Protein AF-A0A068L673-F1 (afdb_monomer)

pLDDT: mean 89.45, std 7.99, range [59.69, 98.31]

Structure (mmCIF, N/CA/C/O backbone):
data_AF-A0A068L673-F1
#
_entry.id   AF-A0A068L673-F1
#
loop_
_atom_site.group_PDB
_atom_site.id
_atom_site.type_symbol
_atom_site.label_atom_id
_atom_site.label_alt_id
_atom_site.label_comp_id
_atom_site.label_asym_id
_atom_site.label_entity_id
_atom_site.label_seq_id
_atom_site.pdbx_PDB_ins_code
_atom_site.Cartn_x
_atom_site.Cartn_y
_atom_site.Cartn_z
_atom_site.occupancy
_atom_site.B_iso_or_equiv
_atom_site.auth_seq_id
_atom_site.auth_comp_id
_atom_site.auth_asym_id
_atom_site.auth_atom_id
_atom_site.pdbx_PDB_model_num
ATOM 1 N N . VAL A 1 1 ? 16.460 18.133 -70.901 1.00 59.69 1 VAL A N 1
ATOM 2 C CA . VAL A 1 1 ? 17.384 17.562 -69.897 1.00 59.69 1 VAL A CA 1
ATOM 3 C C . VAL A 1 1 ? 16.831 17.979 -68.554 1.00 59.69 1 VAL A C 1
ATOM 5 O O . VAL A 1 1 ? 16.719 19.175 -68.322 1.00 59.69 1 VAL A O 1
ATOM 8 N N . GLU A 1 2 ? 16.342 17.030 -67.767 1.00 63.22 2 GLU A N 1
ATOM 9 C CA . GLU A 1 2 ? 15.792 17.306 -66.437 1.00 63.22 2 GLU A CA 1
ATOM 10 C C . GLU A 1 2 ? 16.918 17.851 -65.542 1.00 63.22 2 GLU A C 1
ATOM 12 O O . GLU A 1 2 ? 17.978 17.236 -65.445 1.00 63.22 2 GLU A O 1
ATOM 17 N N . GLN A 1 3 ? 16.735 19.041 -64.963 1.00 71.25 3 GLN A N 1
ATOM 18 C CA . GLN A 1 3 ? 17.687 19.620 -64.013 1.00 71.25 3 GLN A CA 1
ATOM 19 C C . GLN A 1 3 ? 17.376 19.091 -62.611 1.00 71.25 3 GLN A C 1
ATOM 21 O O . GLN A 1 3 ? 16.368 19.467 -62.017 1.00 71.25 3 GLN A O 1
ATOM 26 N N . SER A 1 4 ? 18.254 18.246 -62.071 1.00 79.31 4 SER A N 1
ATOM 27 C CA . SER A 1 4 ? 18.242 17.840 -60.664 1.00 79.31 4 SER A CA 1
ATOM 28 C C . SER A 1 4 ? 19.182 18.731 -59.850 1.00 79.31 4 SER A C 1
ATOM 30 O O . SER A 1 4 ? 20.343 18.906 -60.220 1.00 79.31 4 SER A O 1
ATOM 32 N N . VAL A 1 5 ? 18.697 19.281 -58.735 1.00 83.56 5 VAL A N 1
ATOM 33 C CA . VAL A 1 5 ? 19.506 20.048 -57.775 1.00 83.56 5 VAL A CA 1
ATOM 34 C C . VAL A 1 5 ? 19.831 19.144 -56.589 1.00 83.56 5 VAL A C 1
ATOM 36 O O . VAL A 1 5 ? 18.921 18.682 -55.903 1.00 83.56 5 VAL A O 1
ATOM 39 N N . GLU A 1 6 ? 21.116 18.892 -56.343 1.00 85.88 6 GLU A N 1
ATOM 40 C CA . GLU A 1 6 ? 21.584 18.180 -55.149 1.00 85.88 6 GLU A CA 1
ATOM 41 C C . GLU A 1 6 ? 21.882 19.165 -54.016 1.00 85.88 6 GLU A C 1
ATOM 43 O O . GLU A 1 6 ? 22.568 20.171 -54.200 1.00 85.88 6 GLU A O 1
ATOM 48 N N . LEU A 1 7 ? 21.368 18.861 -52.824 1.00 89.62 7 LEU A N 1
ATOM 49 C CA . LEU A 1 7 ? 21.589 19.624 -51.598 1.00 89.62 7 LEU A CA 1
ATOM 50 C C . LEU A 1 7 ? 21.978 18.658 -50.482 1.00 89.62 7 LEU A C 1
ATOM 52 O O . LEU A 1 7 ? 21.436 17.556 -50.381 1.00 89.62 7 LEU A O 1
ATOM 56 N N . SER A 1 8 ? 22.902 19.074 -49.619 1.00 90.56 8 SER A N 1
ATOM 57 C CA . SER A 1 8 ? 23.270 18.290 -48.444 1.00 90.56 8 SER A CA 1
ATOM 58 C C . SER A 1 8 ? 22.185 18.400 -47.370 1.00 90.56 8 SER A C 1
ATOM 60 O O . SER A 1 8 ? 21.747 19.487 -46.997 1.00 90.56 8 SER A O 1
ATOM 62 N N . GLY A 1 9 ? 21.747 17.252 -46.858 1.00 90.62 9 GLY A N 1
ATOM 63 C CA . GLY A 1 9 ? 20.752 17.157 -45.795 1.00 90.62 9 GLY A CA 1
ATOM 64 C C . GLY A 1 9 ? 21.181 16.153 -44.732 1.00 90.62 9 GLY A C 1
ATOM 65 O O . GLY A 1 9 ? 21.894 15.192 -45.019 1.00 90.62 9 GLY A O 1
ATOM 66 N N . ARG A 1 10 ? 20.740 16.371 -43.490 1.00 94.38 10 ARG A N 1
ATOM 67 C CA . ARG A 1 10 ? 20.928 15.429 -42.383 1.00 94.38 10 ARG A CA 1
ATOM 68 C C . ARG A 1 10 ? 19.576 15.098 -41.775 1.00 94.38 10 ARG A C 1
ATOM 70 O O . ARG A 1 10 ? 18.807 15.994 -41.447 1.00 94.38 10 ARG A O 1
ATOM 77 N N . THR A 1 11 ? 19.304 13.813 -41.607 1.00 92.06 11 THR A N 1
ATOM 78 C CA . THR A 1 11 ? 18.085 13.337 -40.952 1.00 92.06 11 THR A CA 1
ATOM 79 C C . THR A 1 11 ? 18.257 13.325 -39.437 1.00 92.06 11 THR A C 1
ATOM 81 O O . THR A 1 11 ? 19.330 12.987 -38.927 1.00 92.06 11 THR A O 1
ATOM 84 N N . SER A 1 12 ? 17.186 13.637 -38.716 1.00 93.12 12 SER A N 1
ATOM 85 C CA . SER A 1 12 ? 17.077 13.486 -37.265 1.00 93.12 12 SER A CA 1
ATOM 86 C C . SER A 1 12 ? 15.919 12.555 -36.913 1.00 93.12 12 SER A C 1
ATOM 88 O O . SER A 1 12 ? 15.005 12.342 -37.713 1.00 93.12 12 SER A O 1
ATOM 90 N N . ALA A 1 13 ? 15.966 11.974 -35.713 1.00 92.25 13 ALA A N 1
ATOM 91 C CA . ALA A 1 13 ? 14.841 11.211 -35.192 1.00 92.25 13 ALA A CA 1
ATOM 92 C C . ALA A 1 13 ? 13.630 12.137 -35.004 1.00 92.25 13 ALA A C 1
ATOM 94 O O . ALA A 1 13 ? 13.776 13.247 -34.492 1.00 92.25 13 ALA A O 1
ATOM 95 N N . TYR A 1 14 ? 12.442 11.661 -35.384 1.00 92.06 14 TYR A N 1
ATOM 96 C CA . TYR A 1 14 ? 11.194 12.402 -35.184 1.00 92.06 14 TYR A CA 1
ATOM 97 C C . TYR A 1 14 ? 10.895 12.626 -33.692 1.00 92.06 14 TYR A C 1
ATOM 99 O O . TYR A 1 14 ? 10.428 13.691 -33.301 1.00 92.06 14 TYR A O 1
ATOM 107 N N . GLN A 1 15 ? 11.219 11.639 -32.851 1.00 90.56 15 GLN A N 1
ATOM 108 C CA . GLN A 1 15 ? 11.091 11.709 -31.400 1.00 90.56 15 GLN A CA 1
ATOM 109 C C . GLN A 1 15 ? 12.221 10.911 -30.745 1.00 90.56 15 GLN A C 1
ATOM 111 O O . GLN A 1 15 ? 12.616 9.855 -31.241 1.00 90.56 15 GLN A O 1
ATOM 116 N N . ILE A 1 16 ? 12.735 11.418 -29.627 1.00 89.88 16 ILE A N 1
ATOM 117 C CA . ILE A 1 16 ? 13.742 10.749 -28.801 1.00 89.88 16 ILE A CA 1
ATOM 118 C C . ILE A 1 16 ? 13.116 10.543 -27.425 1.00 89.88 16 ILE A C 1
ATOM 120 O O . ILE A 1 16 ? 12.590 11.485 -26.836 1.00 89.88 16 ILE A O 1
ATOM 124 N N . SER A 1 17 ? 13.144 9.309 -26.929 1.00 88.56 17 SER A N 1
ATOM 125 C CA . SER A 1 17 ? 12.674 8.966 -25.590 1.00 88.56 17 SER A CA 1
ATOM 126 C C . SER A 1 17 ? 13.765 8.198 -24.863 1.00 88.56 17 SER A C 1
ATOM 128 O O . SER A 1 17 ? 14.301 7.216 -25.379 1.00 88.56 17 SER A O 1
ATOM 130 N N . GLU A 1 18 ? 14.112 8.668 -23.671 1.00 86.56 18 GLU A N 1
ATOM 131 C CA . GLU A 1 18 ? 15.071 8.002 -22.804 1.00 86.56 18 GLU A CA 1
ATOM 132 C C . GLU A 1 18 ? 14.331 7.082 -21.837 1.00 86.56 18 GLU A C 1
ATOM 134 O O . GLU A 1 18 ? 13.503 7.526 -21.040 1.00 86.56 18 GLU A O 1
ATOM 139 N N . VAL A 1 19 ? 14.656 5.793 -21.873 1.00 86.81 19 VAL A N 1
ATOM 140 C CA . VAL A 1 19 ? 14.107 4.824 -20.924 1.00 86.81 19 VAL A CA 1
ATOM 141 C C . VAL A 1 19 ? 14.917 4.898 -19.637 1.00 86.81 19 VAL A C 1
ATOM 143 O O . VAL A 1 19 ? 16.081 4.498 -19.601 1.00 86.81 19 VAL A O 1
ATOM 146 N N . ARG A 1 20 ? 14.295 5.403 -18.571 1.00 85.69 20 ARG A N 1
ATOM 147 C CA . ARG A 1 20 ? 14.885 5.484 -17.230 1.00 85.69 20 ARG A CA 1
ATOM 148 C C . ARG A 1 20 ? 14.073 4.625 -16.258 1.00 85.69 20 ARG A C 1
ATOM 150 O O . ARG A 1 20 ? 12.841 4.682 -16.306 1.00 85.69 20 ARG A O 1
ATOM 157 N N . PRO A 1 21 ? 14.722 3.831 -15.389 1.00 84.00 21 PRO A N 1
ATOM 158 C CA 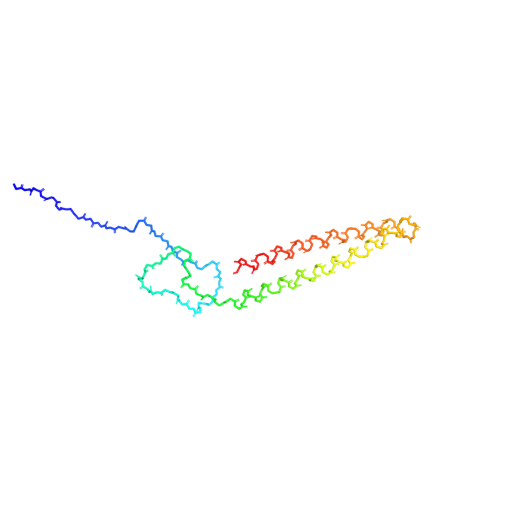. PRO A 1 21 ? 14.003 3.083 -14.367 1.00 84.00 21 PRO A CA 1
ATOM 159 C C . PRO A 1 21 ? 13.321 4.061 -13.401 1.00 84.00 21 PRO A C 1
ATOM 161 O O . PRO A 1 21 ? 13.933 5.036 -12.971 1.00 84.00 21 PRO A O 1
ATOM 164 N N . GLN A 1 22 ? 12.049 3.809 -13.084 1.00 82.94 22 GLN A N 1
ATOM 165 C CA . GLN A 1 22 ? 11.284 4.606 -12.111 1.00 82.94 22 GLN A CA 1
ATOM 166 C C . GLN A 1 22 ? 11.583 4.197 -10.660 1.00 82.94 22 GLN A C 1
ATOM 168 O O . GLN A 1 22 ? 11.360 4.977 -9.743 1.00 82.94 22 GLN A O 1
ATOM 173 N N . THR A 1 23 ? 12.114 2.987 -10.465 1.00 77.38 23 THR A N 1
ATOM 174 C CA . THR A 1 23 ? 12.460 2.414 -9.160 1.00 77.38 23 THR A CA 1
ATOM 175 C C . THR A 1 23 ? 13.918 1.958 -9.151 1.00 77.38 23 THR A C 1
ATOM 177 O O . THR A 1 23 ? 14.501 1.664 -10.199 1.00 77.38 23 THR A O 1
ATOM 180 N N . SER A 1 24 ? 14.527 1.915 -7.969 1.00 76.62 24 SER A N 1
ATOM 181 C CA . SER A 1 24 ? 15.904 1.438 -7.805 1.00 76.62 24 SER A CA 1
ATOM 182 C C . SER A 1 24 ? 15.931 -0.087 -7.743 1.00 76.62 24 SER A C 1
ATOM 184 O O . SER A 1 24 ? 15.105 -0.697 -7.074 1.00 76.62 24 SER A O 1
ATOM 186 N N . GLY A 1 25 ? 16.903 -0.724 -8.393 1.00 77.69 25 GLY A N 1
ATOM 187 C CA . GLY A 1 25 ? 17.033 -2.177 -8.328 1.00 77.69 25 GLY A CA 1
ATOM 188 C C . GLY A 1 25 ? 18.167 -2.723 -9.181 1.00 77.69 25 GLY A C 1
ATOM 189 O O . GLY A 1 25 ? 18.792 -2.005 -9.962 1.00 77.69 25 GLY A O 1
ATOM 190 N N . VAL A 1 26 ? 18.428 -4.019 -9.024 1.00 82.19 26 VAL A N 1
ATOM 191 C CA . VAL A 1 26 ? 19.385 -4.748 -9.862 1.00 82.19 26 VAL A CA 1
ATOM 192 C C . VAL A 1 26 ? 18.663 -5.231 -11.116 1.00 82.19 26 VAL A C 1
ATOM 194 O O . VAL A 1 26 ? 17.608 -5.857 -11.021 1.00 82.19 26 VAL A O 1
ATOM 197 N N . ILE A 1 27 ? 19.227 -4.961 -12.295 1.00 86.75 27 ILE A N 1
ATOM 198 C CA . ILE A 1 27 ? 18.718 -5.516 -13.556 1.00 86.75 27 ILE A CA 1
ATOM 199 C C . ILE A 1 27 ? 19.024 -7.017 -13.571 1.00 86.75 27 ILE A C 1
ATOM 201 O O . ILE A 1 27 ? 20.188 -7.411 -13.604 1.00 86.75 27 ILE A O 1
ATOM 205 N N . LEU A 1 28 ? 17.984 -7.851 -13.565 1.00 87.25 28 LEU A N 1
ATOM 206 C CA . LEU A 1 28 ? 18.097 -9.304 -13.700 1.00 87.25 28 LEU A CA 1
ATOM 207 C C . LEU A 1 28 ? 18.323 -9.705 -15.153 1.00 87.25 28 LEU A C 1
ATOM 209 O O . LEU A 1 28 ? 19.141 -10.577 -15.445 1.00 87.25 28 LEU A O 1
ATOM 213 N N . LYS A 1 29 ? 17.576 -9.085 -16.071 1.00 88.75 29 LYS A N 1
AT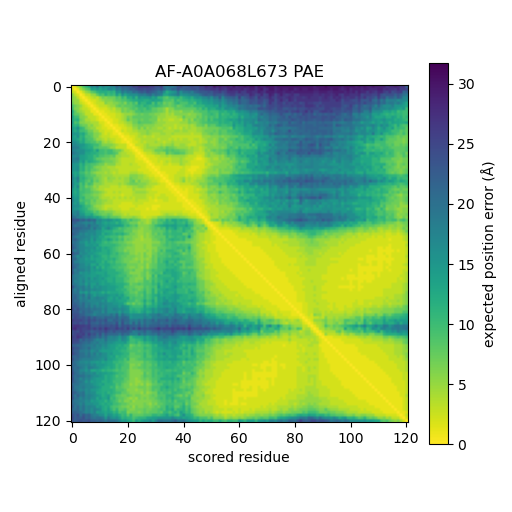OM 214 C CA . LYS A 1 29 ? 17.600 -9.470 -17.480 1.00 88.75 29 LYS A CA 1
ATOM 215 C C . LYS A 1 29 ? 17.231 -8.317 -18.400 1.00 88.75 29 LYS A C 1
ATOM 217 O O . LYS A 1 29 ? 16.368 -7.499 -18.093 1.00 88.75 29 LYS A O 1
ATOM 222 N N . ARG A 1 30 ? 17.856 -8.303 -19.578 1.00 92.44 30 ARG A N 1
ATOM 223 C CA . ARG A 1 30 ? 17.425 -7.503 -20.727 1.00 92.44 30 ARG A CA 1
ATOM 224 C C . ARG A 1 30 ? 16.523 -8.345 -21.628 1.00 92.44 30 ARG A C 1
ATOM 226 O O . ARG A 1 30 ? 16.883 -9.464 -21.990 1.00 92.44 30 ARG A O 1
ATOM 233 N N . LEU A 1 31 ? 15.363 -7.806 -21.987 1.00 92.88 31 LEU A N 1
ATOM 234 C CA . LEU A 1 31 ? 14.296 -8.513 -22.706 1.00 92.88 31 LEU A CA 1
ATOM 235 C C . LEU A 1 31 ? 14.196 -8.126 -24.190 1.00 92.88 31 LEU A C 1
ATOM 237 O O . LEU A 1 31 ? 13.276 -8.553 -24.882 1.00 92.88 31 LEU A O 1
ATOM 241 N N . PHE A 1 32 ? 15.148 -7.342 -24.695 1.00 92.62 32 PHE A N 1
ATOM 242 C CA . PHE A 1 32 ? 15.227 -6.941 -26.099 1.00 92.62 32 PHE A CA 1
ATOM 243 C C . PHE A 1 32 ? 16.656 -7.082 -26.638 1.00 92.62 32 PHE A C 1
ATOM 245 O O . PHE A 1 32 ? 17.635 -7.094 -25.882 1.00 92.62 32 PHE A O 1
ATOM 252 N N . ALA A 1 33 ? 16.770 -7.184 -27.962 1.00 92.69 33 ALA A N 1
ATOM 253 C CA . ALA A 1 33 ? 18.047 -7.127 -28.662 1.00 92.69 33 ALA A CA 1
ATOM 254 C C . ALA A 1 33 ? 18.412 -5.669 -28.969 1.00 92.69 33 ALA A C 1
ATOM 256 O O . ALA A 1 33 ? 17.561 -4.887 -29.398 1.00 92.69 33 ALA A O 1
ATOM 257 N N . GLU A 1 34 ? 19.672 -5.293 -28.769 1.00 89.81 34 GLU A N 1
ATOM 258 C CA . GLU A 1 34 ? 20.135 -3.940 -29.086 1.00 89.81 34 GLU A CA 1
ATOM 259 C C . GLU A 1 34 ? 19.933 -3.632 -30.578 1.00 89.81 34 GLU A C 1
ATOM 261 O O . GLU A 1 34 ? 20.159 -4.484 -31.435 1.00 89.81 34 GLU A O 1
ATOM 266 N N . GLY A 1 35 ? 19.454 -2.423 -30.881 1.00 88.88 35 GLY A N 1
ATOM 267 C CA . GLY A 1 35 ? 19.146 -1.993 -32.249 1.00 88.88 35 GLY A CA 1
ATOM 268 C C . GLY A 1 35 ? 17.829 -2.529 -32.829 1.00 88.88 35 GLY A C 1
ATOM 269 O O . GLY A 1 35 ? 17.485 -2.175 -33.954 1.00 88.88 35 GLY A O 1
ATOM 270 N N . SER A 1 36 ? 17.074 -3.352 -32.091 1.00 91.12 36 SER A N 1
ATOM 271 C CA . SER A 1 36 ? 15.752 -3.817 -32.532 1.00 91.12 36 SER A CA 1
ATOM 272 C C . SER A 1 36 ? 14.646 -2.781 -32.298 1.00 91.12 36 SER A C 1
ATOM 274 O O . SER A 1 36 ? 14.736 -1.929 -31.412 1.00 91.12 36 SER A O 1
ATOM 276 N N . TYR A 1 37 ? 13.575 -2.874 -33.090 1.00 91.62 37 TYR A N 1
ATOM 277 C CA . TYR A 1 37 ? 12.354 -2.108 -32.852 1.00 91.62 37 TYR A CA 1
ATOM 278 C C . TYR A 1 37 ? 11.643 -2.618 -31.600 1.00 91.62 37 TYR A C 1
ATOM 280 O O . TYR A 1 37 ? 11.384 -3.815 -31.464 1.00 91.62 37 TYR A O 1
ATOM 288 N N . VAL A 1 38 ? 11.270 -1.691 -30.723 1.00 92.69 38 VAL A N 1
ATOM 289 C CA . VAL A 1 38 ? 10.471 -1.959 -29.525 1.00 92.69 38 VAL A CA 1
ATOM 290 C C . VAL A 1 38 ? 9.136 -1.235 -29.623 1.00 92.69 38 VAL A C 1
ATOM 292 O O . VAL A 1 38 ? 9.024 -0.207 -30.293 1.00 92.69 38 VAL A O 1
ATOM 295 N N . ARG A 1 39 ? 8.107 -1.789 -28.983 1.00 92.69 39 ARG A N 1
ATOM 296 C CA . ARG A 1 39 ? 6.765 -1.193 -28.944 1.00 92.69 39 ARG A CA 1
ATOM 297 C C . ARG A 1 39 ? 6.508 -0.523 -27.601 1.00 92.69 39 ARG A C 1
ATOM 299 O O . ARG A 1 39 ? 7.091 -0.902 -26.588 1.00 92.69 39 ARG A O 1
ATOM 306 N N . GLU A 1 40 ? 5.598 0.442 -27.590 1.00 89.62 40 GLU A N 1
ATOM 307 C CA . GLU A 1 40 ? 5.089 1.019 -26.347 1.00 89.62 40 GLU A CA 1
ATOM 308 C C . GLU A 1 40 ? 4.521 -0.081 -25.433 1.00 89.62 40 GLU A C 1
ATOM 310 O O . GLU A 1 40 ? 3.867 -1.016 -25.898 1.00 89.62 40 GLU A O 1
ATOM 315 N N . GLY A 1 41 ? 4.828 -0.002 -24.135 1.00 90.50 41 GLY A N 1
ATOM 316 C CA . GLY A 1 41 ? 4.415 -0.992 -23.135 1.00 90.50 41 GLY A CA 1
ATOM 317 C C . GLY A 1 41 ? 5.181 -2.321 -23.170 1.00 90.50 41 GLY A C 1
ATOM 318 O O . GLY A 1 41 ? 4.977 -3.157 -22.292 1.00 90.50 41 GLY A O 1
ATOM 319 N N . GLN A 1 42 ? 6.082 -2.539 -24.135 1.00 92.00 42 GLN A N 1
ATOM 320 C CA . GLN A 1 42 ? 6.920 -3.735 -24.162 1.00 92.00 42 GLN A CA 1
ATOM 321 C C . GLN A 1 42 ? 7.906 -3.723 -22.989 1.00 92.00 42 GLN A C 1
ATOM 323 O O . GLN A 1 42 ? 8.636 -2.755 -22.782 1.00 92.00 42 GLN A O 1
ATOM 328 N N . ALA A 1 43 ? 7.975 -4.829 -22.249 1.00 91.19 43 ALA A N 1
ATOM 329 C CA . ALA A 1 43 ? 8.970 -4.994 -21.199 1.00 91.19 43 ALA A CA 1
ATOM 330 C C . ALA A 1 43 ? 10.385 -5.000 -21.805 1.00 91.19 43 ALA A C 1
ATOM 332 O O . ALA A 1 43 ? 10.703 -5.834 -22.654 1.00 91.19 43 ALA A O 1
ATOM 333 N N . LEU A 1 44 ? 11.230 -4.062 -21.368 1.00 92.00 44 LEU A N 1
ATOM 334 C CA . LEU A 1 44 ? 12.609 -3.920 -21.853 1.00 92.00 44 LEU A CA 1
ATOM 335 C C . LEU A 1 44 ? 13.628 -4.518 -20.881 1.00 92.00 44 LEU A C 1
ATOM 337 O O . LEU A 1 44 ? 14.594 -5.159 -21.297 1.00 92.00 44 LEU A O 1
ATOM 341 N N . TYR A 1 45 ? 13.391 -4.344 -19.584 1.00 90.19 45 TYR A N 1
ATOM 342 C CA . TYR A 1 45 ? 14.258 -4.825 -18.517 1.00 90.19 45 TYR A CA 1
ATOM 343 C C . TYR A 1 45 ? 13.426 -5.487 -17.428 1.00 90.19 45 TYR A C 1
ATOM 345 O O . TYR A 1 45 ? 12.330 -5.033 -17.106 1.00 90.19 45 TYR A O 1
ATOM 353 N N . GLU A 1 46 ? 13.975 -6.546 -16.853 1.00 86.88 46 GLU A N 1
ATOM 354 C CA . GLU A 1 46 ? 13.460 -7.197 -15.658 1.00 86.88 46 GLU A CA 1
ATOM 355 C C . GLU A 1 46 ? 14.323 -6.771 -14.468 1.00 86.88 46 GLU A C 1
A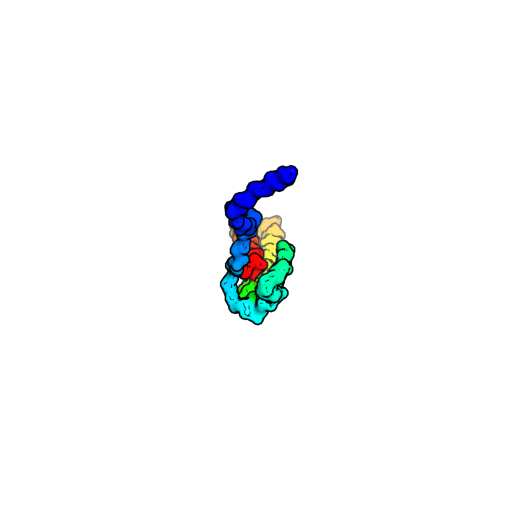TOM 357 O O . GLU A 1 46 ? 15.545 -6.933 -14.501 1.00 86.88 46 GLU A O 1
ATOM 362 N N . LEU A 1 47 ? 13.697 -6.202 -13.439 1.00 84.12 47 LEU A N 1
ATOM 363 C CA . LEU A 1 47 ? 14.351 -5.776 -12.201 1.00 84.12 47 LEU A CA 1
ATOM 364 C C . LEU A 1 47 ? 14.130 -6.816 -11.099 1.00 84.12 47 LEU A C 1
ATOM 366 O O . LEU A 1 47 ? 13.081 -7.461 -11.037 1.00 84.12 47 LEU A O 1
ATOM 370 N N . ASP A 1 48 ? 15.103 -6.957 -10.201 1.00 80.38 48 ASP A N 1
ATOM 371 C CA . ASP A 1 48 ? 14.971 -7.807 -9.021 1.00 80.38 48 ASP A CA 1
ATOM 372 C C . ASP A 1 48 ? 13.981 -7.200 -8.025 1.00 80.38 48 ASP A C 1
ATOM 374 O O . ASP A 1 48 ? 14.306 -6.285 -7.272 1.00 80.38 48 ASP A O 1
ATOM 378 N N . SER A 1 49 ? 12.759 -7.728 -8.008 1.00 73.88 49 SER A N 1
ATOM 379 C CA . SER A 1 49 ? 11.674 -7.205 -7.178 1.00 73.88 49 SER A CA 1
ATOM 380 C C . SER A 1 49 ? 11.634 -7.811 -5.769 1.00 73.88 49 SER A C 1
ATOM 382 O O . SER A 1 49 ? 10.599 -7.722 -5.106 1.00 73.88 49 SER A O 1
ATOM 384 N N . ARG A 1 50 ? 12.677 -8.522 -5.309 1.00 77.19 50 ARG A N 1
ATOM 385 C CA . ARG A 1 50 ? 12.653 -9.196 -3.994 1.00 77.19 50 ARG A CA 1
ATOM 386 C C . ARG A 1 50 ? 12.435 -8.216 -2.840 1.00 77.19 50 ARG A C 1
ATOM 388 O O . ARG A 1 50 ? 11.623 -8.496 -1.960 1.00 77.19 50 ARG A O 1
ATOM 395 N N . THR A 1 51 ? 13.101 -7.065 -2.871 1.00 73.44 51 THR A N 1
ATOM 396 C CA . THR A 1 51 ? 12.927 -5.995 -1.877 1.00 73.44 51 THR A CA 1
ATOM 397 C C . THR A 1 51 ? 11.535 -5.379 -1.949 1.00 73.44 51 THR A C 1
ATOM 399 O O . THR A 1 51 ? 10.883 -5.258 -0.917 1.00 73.44 51 THR A O 1
ATOM 402 N N . ASN A 1 52 ? 11.029 -5.089 -3.150 1.00 76.56 52 ASN A N 1
ATOM 403 C CA . ASN A 1 52 ? 9.710 -4.468 -3.320 1.00 76.56 52 ASN A CA 1
ATOM 404 C C . ASN A 1 52 ? 8.592 -5.410 -2.856 1.00 76.56 52 ASN A C 1
ATOM 406 O O . ASN A 1 52 ? 7.684 -4.994 -2.141 1.00 76.56 52 ASN A O 1
ATOM 410 N N . ARG A 1 53 ? 8.704 -6.716 -3.151 1.00 82.75 53 ARG A N 1
ATOM 411 C CA . ARG A 1 53 ? 7.776 -7.730 -2.625 1.00 82.75 53 ARG A CA 1
ATOM 412 C C . ARG A 1 53 ? 7.800 -7.779 -1.100 1.00 82.75 53 ARG A C 1
ATOM 414 O O . ARG A 1 53 ? 6.738 -7.801 -0.493 1.00 82.75 53 ARG A O 1
ATOM 421 N N . ALA A 1 54 ? 8.978 -7.772 -0.474 1.00 86.94 54 ALA A N 1
ATOM 422 C CA . ALA A 1 54 ? 9.074 -7.774 0.985 1.00 86.94 54 ALA A CA 1
ATOM 423 C C . ALA A 1 54 ? 8.429 -6.520 1.606 1.00 86.94 54 ALA A C 1
ATOM 425 O O . ALA A 1 54 ? 7.698 -6.627 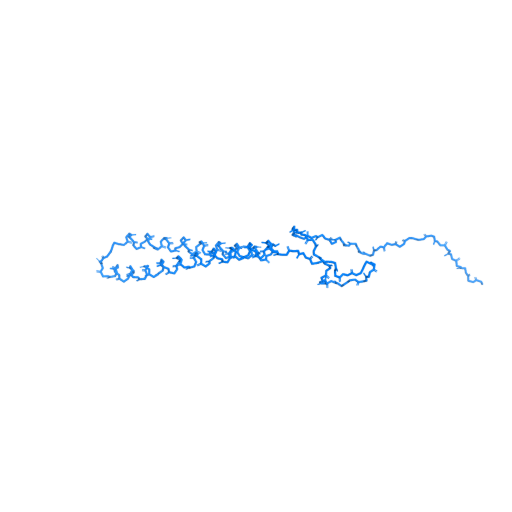2.590 1.00 86.94 54 ALA A O 1
ATOM 426 N N . THR A 1 55 ? 8.640 -5.343 1.011 1.00 87.69 55 THR A N 1
ATOM 427 C CA . THR A 1 55 ? 8.002 -4.087 1.438 1.00 87.69 55 THR A CA 1
ATOM 428 C C . THR A 1 55 ? 6.480 -4.150 1.308 1.00 87.69 55 THR A C 1
ATOM 430 O O . THR A 1 55 ? 5.771 -3.799 2.252 1.00 87.69 55 THR A O 1
ATOM 433 N N . LEU A 1 56 ? 5.969 -4.659 0.183 1.00 91.00 56 LEU A N 1
ATOM 434 C CA . LEU A 1 56 ? 4.535 -4.834 -0.041 1.00 91.00 56 LEU A CA 1
ATOM 435 C C . LEU A 1 56 ? 3.910 -5.801 0.974 1.00 91.00 56 LEU A C 1
ATOM 437 O O . LEU A 1 56 ? 2.858 -5.505 1.541 1.00 91.00 56 LEU A O 1
ATOM 441 N N . GLU A 1 57 ? 4.553 -6.939 1.237 1.00 92.75 57 GLU A N 1
ATOM 442 C CA . GLU A 1 57 ? 4.063 -7.908 2.222 1.00 92.75 57 GLU A CA 1
ATOM 443 C C . GLU A 1 57 ? 4.072 -7.336 3.648 1.00 92.75 57 GLU A C 1
ATOM 445 O O . GLU A 1 57 ? 3.097 -7.505 4.382 1.00 92.75 57 GLU A O 1
ATOM 450 N N . ASN A 1 58 ? 5.097 -6.564 4.024 1.00 93.62 58 ASN A N 1
ATOM 451 C CA . ASN A 1 58 ? 5.122 -5.853 5.306 1.00 93.62 58 ASN A CA 1
ATOM 452 C C . ASN A 1 58 ? 3.981 -4.827 5.425 1.00 93.62 58 ASN A C 1
ATOM 454 O O . ASN A 1 58 ? 3.312 -4.758 6.459 1.00 93.62 58 ASN A O 1
ATOM 458 N N . ALA A 1 59 ? 3.710 -4.056 4.366 1.00 95.06 59 ALA A N 1
ATOM 459 C CA . ALA A 1 59 ? 2.603 -3.101 4.348 1.00 95.06 59 ALA A CA 1
ATOM 460 C C . ALA A 1 59 ? 1.240 -3.807 4.478 1.00 95.06 59 ALA A C 1
ATOM 462 O O . ALA A 1 59 ? 0.374 -3.359 5.235 1.00 95.06 59 ALA A O 1
ATOM 463 N N . LYS A 1 60 ? 1.053 -4.946 3.794 1.00 96.38 60 LYS A N 1
ATOM 464 C CA . LYS A 1 60 ? -0.162 -5.770 3.913 1.00 96.38 60 LYS A CA 1
ATOM 465 C C . LYS A 1 60 ? -0.337 -6.321 5.326 1.00 96.38 60 LYS A C 1
ATOM 467 O O . LYS A 1 60 ? -1.445 -6.272 5.858 1.00 96.38 60 LYS A O 1
ATOM 472 N N . ALA A 1 61 ? 0.736 -6.806 5.949 1.00 97.31 61 ALA A N 1
ATOM 473 C CA . ALA A 1 61 ? 0.701 -7.287 7.328 1.00 97.31 61 ALA A CA 1
ATOM 474 C C . ALA A 1 61 ? 0.300 -6.171 8.309 1.00 97.31 61 ALA A C 1
ATOM 476 O O . ALA A 1 61 ? -0.564 -6.382 9.161 1.00 97.31 61 ALA A O 1
ATOM 477 N N . SER A 1 62 ? 0.851 -4.964 8.139 1.00 97.06 62 SER A N 1
ATOM 478 C CA . SER A 1 62 ? 0.462 -3.781 8.920 1.00 97.06 62 SER A CA 1
ATOM 479 C C . SER A 1 62 ? -1.025 -3.444 8.744 1.00 97.06 62 SER A C 1
ATOM 481 O O . SER A 1 62 ? -1.741 -3.257 9.728 1.00 97.06 62 SER A O 1
ATOM 483 N N . LEU A 1 63 ? -1.540 -3.460 7.507 1.00 98.06 63 LEU A N 1
ATOM 484 C CA . LEU A 1 63 ? -2.967 -3.250 7.236 1.00 98.06 63 LEU A CA 1
ATOM 485 C C . LEU A 1 63 ? -3.849 -4.281 7.954 1.00 98.06 63 LEU A C 1
ATOM 487 O O . LEU A 1 63 ? -4.835 -3.899 8.588 1.00 98.06 63 LEU A O 1
ATOM 491 N N . LEU A 1 64 ? -3.491 -5.565 7.895 1.00 98.19 64 LEU A N 1
ATOM 492 C CA . LEU A 1 64 ? -4.225 -6.631 8.585 1.00 98.19 64 LEU A CA 1
ATOM 493 C C . LEU A 1 64 ? -4.234 -6.424 10.104 1.00 98.19 64 LEU A C 1
ATOM 495 O O . LEU A 1 64 ? -5.275 -6.591 10.743 1.00 98.19 64 LEU A O 1
ATOM 499 N N . GLN A 1 65 ? -3.107 -6.004 10.683 1.00 97.94 65 GLN A N 1
ATOM 500 C CA . GLN A 1 65 ? -3.016 -5.687 12.107 1.00 97.94 65 GLN A CA 1
ATOM 501 C C . GLN A 1 65 ? -3.973 -4.549 12.495 1.00 97.94 65 GLN A C 1
ATOM 503 O O . GLN A 1 65 ? -4.713 -4.673 13.475 1.00 97.94 65 GLN A O 1
ATOM 508 N N . GLN A 1 66 ? -4.010 -3.463 11.713 1.00 98.06 66 GLN A N 1
ATOM 509 C CA . GLN A 1 66 ? -4.911 -2.336 11.982 1.00 98.06 66 GLN A CA 1
ATOM 510 C C . GLN A 1 66 ? -6.383 -2.724 11.807 1.00 98.06 66 GLN A C 1
ATOM 512 O O . GLN A 1 66 ? -7.229 -2.337 12.614 1.00 98.06 66 GLN A O 1
ATOM 517 N N . GLN A 1 67 ? -6.701 -3.540 10.800 1.00 98.06 67 GLN A N 1
ATOM 518 C CA . GLN A 1 67 ? -8.056 -4.056 10.593 1.00 98.06 67 GLN A CA 1
ATOM 519 C C . GLN A 1 67 ? -8.519 -4.927 11.766 1.00 98.06 67 GLN A C 1
ATOM 521 O O . GLN A 1 67 ? -9.655 -4.785 12.222 1.00 98.06 67 GLN A O 1
ATOM 526 N N . ALA A 1 68 ? -7.642 -5.785 12.293 1.00 98.31 68 ALA A N 1
ATOM 527 C CA . ALA A 1 68 ? -7.938 -6.602 13.465 1.00 98.31 68 ALA A CA 1
ATOM 528 C C . ALA A 1 68 ? -8.174 -5.739 14.719 1.00 98.31 68 ALA A C 1
ATOM 530 O O . ALA A 1 68 ? -9.131 -5.976 15.464 1.00 98.31 68 ALA A O 1
ATOM 531 N N . ASN A 1 69 ? -7.357 -4.701 14.924 1.00 97.62 69 ASN A N 1
ATOM 532 C CA . ASN A 1 69 ? -7.546 -3.744 16.014 1.00 97.62 69 ASN A CA 1
ATOM 533 C C . ASN A 1 69 ? -8.905 -3.025 15.910 1.00 97.62 69 ASN A C 1
ATOM 535 O O . ASN A 1 69 ? -9.688 -3.021 16.863 1.00 97.62 69 ASN A O 1
ATOM 539 N N . LEU A 1 70 ? -9.239 -2.504 14.725 1.00 98.25 70 LEU A N 1
ATOM 540 C CA . LEU A 1 70 ? -10.526 -1.860 14.464 1.00 98.25 70 LEU A CA 1
ATOM 541 C C . LEU A 1 70 ? -11.708 -2.811 14.710 1.00 98.25 70 LEU A C 1
ATOM 543 O O . LEU A 1 70 ? -12.697 -2.420 15.332 1.00 98.25 70 LEU A O 1
ATOM 547 N N . ALA A 1 71 ? -11.618 -4.065 14.261 1.00 98.00 71 ALA A N 1
ATOM 548 C CA . ALA A 1 71 ? -12.664 -5.062 14.483 1.00 98.00 71 ALA A CA 1
ATOM 549 C C . ALA A 1 71 ? -12.894 -5.335 15.982 1.00 98.00 71 ALA A C 1
ATOM 551 O O . ALA A 1 71 ? -14.042 -5.405 16.440 1.00 98.00 71 ALA A O 1
ATOM 552 N N . SER A 1 72 ? -11.814 -5.423 16.765 1.00 97.50 72 SER A N 1
ATOM 553 C CA . SER A 1 72 ? -11.878 -5.572 18.223 1.00 97.50 72 SER A CA 1
ATOM 554 C C . SER A 1 72 ? -12.559 -4.370 18.890 1.00 97.50 72 SER A C 1
ATOM 556 O O . SER A 1 72 ? -13.488 -4.543 19.686 1.00 97.50 72 SER A O 1
ATOM 558 N N . LEU A 1 73 ? -12.171 -3.145 18.515 1.00 96.94 73 LEU A N 1
ATOM 559 C CA . LEU A 1 73 ? -12.754 -1.912 19.051 1.00 96.94 73 LEU A CA 1
ATOM 560 C C . LEU A 1 73 ? -14.231 -1.754 18.678 1.00 96.94 73 LEU A C 1
ATOM 562 O O . LEU A 1 73 ? -15.046 -1.471 19.552 1.00 96.94 73 LEU A O 1
ATOM 566 N N . ARG A 1 74 ? -14.616 -2.039 17.429 1.00 96.31 74 ARG A N 1
ATOM 567 C CA . ARG A 1 74 ? -16.027 -2.037 17.002 1.00 96.31 74 ARG A CA 1
ATOM 568 C C . ARG A 1 74 ? -16.866 -3.048 17.786 1.00 96.31 74 ARG A C 1
ATOM 570 O O . ARG A 1 74 ? -17.986 -2.746 18.190 1.00 96.31 74 ARG A O 1
ATOM 577 N N . THR A 1 75 ? -16.313 -4.228 18.069 1.00 96.56 75 THR A N 1
ATOM 578 C CA . THR A 1 75 ? -16.986 -5.244 18.896 1.00 96.56 75 THR A CA 1
ATOM 579 C C . THR A 1 75 ? -17.174 -4.775 20.341 1.00 96.56 75 THR A C 1
ATOM 581 O O . THR A 1 75 ? -18.200 -5.065 20.961 1.00 96.56 75 THR A O 1
ATOM 584 N N . LYS A 1 76 ? -16.203 -4.048 20.909 1.00 94.19 76 LYS A N 1
ATOM 585 C CA . LYS A 1 76 ? -16.362 -3.410 22.226 1.00 94.19 76 LYS A CA 1
ATOM 586 C C . LYS A 1 76 ? -17.411 -2.295 22.175 1.00 94.19 76 LYS A C 1
ATOM 588 O O . LYS A 1 76 ? -18.294 -2.281 23.026 1.00 94.19 76 LYS A O 1
ATOM 593 N N . LEU A 1 77 ? -17.374 -1.431 21.160 1.00 94.38 77 LEU A N 1
ATOM 594 C CA . LEU A 1 77 ? -18.307 -0.310 21.012 1.00 94.38 77 LEU A CA 1
ATOM 595 C C . LEU A 1 77 ? -19.758 -0.790 20.925 1.00 94.38 77 LEU A C 1
ATOM 597 O O . LEU A 1 77 ? -20.625 -0.252 21.608 1.00 94.38 77 LEU A O 1
ATOM 601 N N . ASN A 1 78 ? -20.015 -1.853 20.160 1.00 92.44 78 ASN A N 1
ATOM 602 C CA . ASN A 1 78 ? -21.347 -2.451 20.059 1.00 92.44 78 ASN A CA 1
ATOM 603 C C . ASN A 1 78 ? -21.870 -2.956 21.412 1.00 92.44 78 ASN A C 1
ATOM 605 O O . ASN A 1 78 ? -23.043 -2.754 21.723 1.00 92.44 78 ASN A O 1
ATOM 609 N N . ARG A 1 79 ? -21.005 -3.560 22.240 1.00 92.12 79 ARG A N 1
ATOM 610 C CA . ARG A 1 79 ? -21.365 -3.973 23.607 1.00 92.12 79 ARG A CA 1
ATOM 611 C C . ARG A 1 79 ? -21.658 -2.769 24.500 1.00 92.12 79 ARG A C 1
ATOM 613 O O . ARG A 1 79 ? -22.678 -2.752 25.179 1.00 92.12 79 ARG A O 1
ATOM 620 N N . TYR A 1 80 ? -20.817 -1.738 24.460 1.00 90.75 80 TYR A N 1
ATOM 621 C CA . TYR A 1 80 ? -21.019 -0.525 25.259 1.00 90.75 80 TYR A CA 1
ATOM 622 C C . TYR A 1 80 ? -22.286 0.227 24.852 1.00 90.75 80 TYR A C 1
ATOM 624 O O . TYR A 1 80 ? -23.010 0.702 25.717 1.00 90.75 80 TYR A O 1
ATOM 632 N N . LYS A 1 81 ? -22.624 0.259 23.558 1.00 88.44 81 LYS A N 1
ATOM 633 C CA . LYS A 1 81 ? -23.879 0.845 23.071 1.00 88.44 81 LYS A CA 1
ATOM 634 C C . LYS A 1 81 ? -25.107 0.215 23.739 1.00 88.44 81 LYS A C 1
ATOM 636 O O . LYS A 1 81 ? -26.035 0.927 24.113 1.00 88.44 81 LYS A O 1
ATOM 641 N N . GLN A 1 82 ? -25.102 -1.109 23.906 1.00 88.56 82 GLN A N 1
ATOM 642 C CA . GLN A 1 82 ? -26.174 -1.831 24.598 1.00 88.56 82 GLN A CA 1
ATOM 643 C C . GLN A 1 82 ? -26.192 -1.493 26.096 1.00 88.56 82 GLN A C 1
ATOM 645 O O . GLN A 1 82 ? -27.252 -1.207 26.645 1.00 88.56 82 GLN A O 1
ATOM 650 N N . LEU A 1 83 ? -25.027 -1.440 26.742 1.00 86.19 83 LEU A N 1
ATOM 651 C CA . LEU A 1 83 ? -24.917 -1.154 28.176 1.00 86.19 83 LEU A CA 1
ATOM 652 C C . LEU A 1 83 ? -25.269 0.299 28.543 1.00 86.19 83 LEU A C 1
ATOM 654 O O . LEU A 1 83 ? -25.866 0.530 29.593 1.00 86.19 83 LEU A O 1
ATOM 658 N N . VAL A 1 84 ? -24.951 1.280 27.689 1.00 84.88 84 VAL A N 1
ATOM 659 C CA . VAL A 1 84 ? -25.361 2.685 27.886 1.00 84.88 84 VAL A CA 1
ATOM 660 C C . VAL A 1 84 ? -26.882 2.793 27.849 1.00 84.88 84 VAL A C 1
ATOM 662 O O . VAL A 1 84 ? -27.465 3.495 28.668 1.00 84.88 84 VAL A O 1
ATOM 665 N N . SER A 1 85 ? -27.542 2.066 26.939 1.00 79.12 85 SER A N 1
ATOM 666 C CA . SER A 1 85 ? -29.008 2.089 26.838 1.00 79.12 85 SER A CA 1
ATOM 667 C C . SER A 1 85 ? -29.711 1.535 28.084 1.00 79.12 85 SER A C 1
ATOM 669 O O . SER A 1 85 ? -30.838 1.926 28.373 1.00 79.12 85 SER A O 1
ATOM 671 N N . SER A 1 86 ? -29.027 0.685 28.856 1.00 84.81 86 SER A N 1
ATOM 672 C CA . SER A 1 86 ? -29.486 0.168 30.147 1.00 84.81 86 SER A CA 1
ATOM 673 C C . SER A 1 86 ? -28.919 0.930 31.358 1.00 84.81 86 SER A C 1
ATOM 675 O O . SER A 1 86 ? -29.009 0.416 32.470 1.00 84.81 86 SER A O 1
ATOM 677 N N . ASN A 1 87 ? -28.306 2.111 31.170 1.00 80.88 87 ASN A N 1
ATOM 678 C CA . ASN A 1 87 ? -27.607 2.886 32.214 1.00 80.88 87 ASN A CA 1
ATOM 679 C C . ASN A 1 87 ? -26.549 2.081 33.007 1.00 80.88 87 ASN A C 1
ATOM 681 O O . ASN A 1 87 ? -26.252 2.395 34.157 1.00 80.88 87 ASN A O 1
ATOM 685 N N . ALA A 1 88 ? -25.973 1.038 32.403 1.00 77.19 88 ALA A N 1
ATOM 686 C CA . ALA A 1 88 ? -25.014 0.143 33.054 1.00 77.19 88 ALA A CA 1
ATOM 687 C C . ALA A 1 88 ? -23.548 0.600 32.911 1.00 77.19 88 ALA A C 1
ATOM 689 O O . ALA A 1 88 ? -22.674 0.039 33.565 1.00 77.19 88 ALA A O 1
ATOM 690 N N . VAL A 1 89 ? -23.272 1.594 32.060 1.00 79.69 89 VAL A N 1
ATOM 691 C CA . VAL A 1 89 ? -21.943 2.204 31.852 1.00 79.69 89 VAL A CA 1
ATOM 692 C C . VAL A 1 89 ? -22.078 3.710 31.623 1.00 79.69 89 VAL A C 1
ATOM 694 O O . VAL A 1 89 ? -23.147 4.194 31.237 1.00 79.69 89 VAL A O 1
ATOM 697 N N . SER A 1 90 ? -20.995 4.458 31.847 1.00 88.88 90 SER A N 1
ATOM 698 C CA . SER A 1 90 ? -20.994 5.912 31.664 1.00 88.88 90 SER A CA 1
ATOM 699 C C . SER A 1 90 ? -21.032 6.290 30.181 1.00 88.88 90 SER A C 1
ATOM 701 O O . SER A 1 90 ? -20.351 5.691 29.348 1.00 88.88 90 SER A O 1
ATOM 703 N N . LYS A 1 91 ? -21.777 7.350 29.848 1.00 86.19 91 LYS A N 1
ATOM 704 C CA . LYS A 1 91 ? -21.785 7.931 28.496 1.00 86.19 91 LYS A CA 1
ATOM 705 C C . LYS A 1 91 ? -20.387 8.393 28.062 1.00 86.19 91 LYS A C 1
ATOM 707 O O . LYS A 1 91 ? -20.042 8.247 26.898 1.00 86.19 91 LYS A O 1
ATOM 712 N N . GLN A 1 92 ? -19.572 8.860 29.010 1.00 89.38 92 GLN A N 1
ATOM 713 C CA . GLN A 1 92 ? -18.186 9.252 28.755 1.00 89.38 92 GLN A CA 1
ATOM 714 C C . GLN A 1 92 ? -17.349 8.078 28.230 1.00 89.38 92 GLN A C 1
ATOM 716 O O . GLN A 1 92 ? -16.665 8.222 27.226 1.00 89.38 92 GLN A O 1
ATOM 721 N N . GLU A 1 93 ? -17.451 6.899 28.849 1.00 88.88 93 GLU A N 1
ATOM 722 C CA . GLU A 1 93 ? -16.696 5.714 28.412 1.00 88.88 93 GLU A CA 1
ATOM 723 C C . GLU A 1 93 ? -17.099 5.269 27.000 1.00 88.88 93 GLU A C 1
ATOM 725 O O . GLU A 1 93 ? -16.268 4.792 26.226 1.00 88.88 93 GLU A O 1
ATOM 730 N N . TYR A 1 94 ? -18.379 5.428 26.650 1.00 90.88 94 TYR A N 1
ATOM 731 C CA . TYR A 1 94 ? -18.863 5.177 25.296 1.00 90.88 94 TYR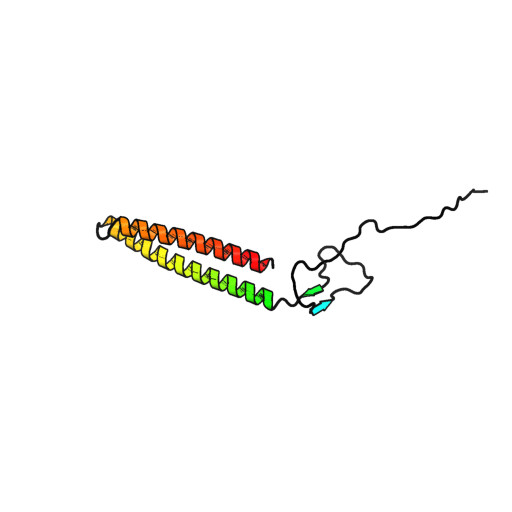 A CA 1
ATOM 732 C C . TYR A 1 94 ? -18.303 6.184 24.287 1.00 90.88 94 TYR A C 1
ATOM 734 O O . TYR A 1 94 ? -17.840 5.770 23.223 1.00 90.88 94 TYR A O 1
ATOM 742 N N . ASP A 1 95 ? -18.316 7.476 24.618 1.00 92.31 95 ASP A N 1
ATOM 743 C CA . ASP A 1 95 ? -17.784 8.534 23.755 1.00 92.31 95 ASP A CA 1
ATOM 744 C C . ASP A 1 95 ? -16.259 8.378 23.562 1.00 92.31 95 ASP A C 1
ATOM 746 O O . ASP A 1 95 ? -15.763 8.484 22.436 1.00 92.31 95 ASP A O 1
ATOM 750 N N . ASP A 1 96 ? -15.524 8.002 24.614 1.00 94.12 96 ASP A N 1
ATOM 751 C CA . ASP A 1 96 ? -14.091 7.687 24.552 1.00 94.12 96 ASP A CA 1
ATOM 752 C C . ASP A 1 96 ? -13.817 6.489 23.626 1.00 94.12 96 ASP A C 1
ATOM 754 O O . ASP A 1 96 ? -12.903 6.515 22.794 1.00 94.12 96 ASP A O 1
ATOM 758 N N . LEU A 1 97 ? -14.628 5.431 23.728 1.00 94.31 97 LEU A N 1
ATOM 759 C CA . LEU A 1 97 ? -14.502 4.243 22.886 1.00 94.31 97 LEU A CA 1
ATOM 760 C C . LEU A 1 97 ? -14.872 4.527 21.423 1.00 94.31 97 LEU A C 1
ATOM 762 O O . LEU A 1 97 ? -14.238 3.988 20.513 1.00 94.31 97 LEU A O 1
ATOM 766 N N . LEU A 1 98 ? -15.859 5.392 21.183 1.00 95.19 98 LEU A N 1
ATOM 767 C CA . LEU A 1 98 ? -16.195 5.880 19.847 1.00 95.19 98 LEU A CA 1
ATOM 768 C C . LEU A 1 98 ? -15.017 6.655 19.240 1.00 95.19 98 LEU A C 1
ATOM 770 O O . LEU A 1 98 ? -14.656 6.420 18.086 1.00 95.19 98 LEU A O 1
ATOM 774 N N . GLY A 1 99 ? -14.365 7.514 20.029 1.00 97.25 99 GLY A N 1
ATOM 775 C CA . GLY A 1 99 ? -13.137 8.201 19.630 1.00 97.25 99 GLY A CA 1
ATOM 776 C C . GLY A 1 99 ? -12.022 7.228 19.234 1.00 97.25 99 GLY A C 1
ATOM 777 O O . GLY A 1 99 ? -11.404 7.390 18.181 1.00 97.25 99 GLY A O 1
ATOM 778 N N . GLN A 1 100 ? -11.811 6.165 20.016 1.00 97.00 100 GLN A N 1
ATOM 779 C C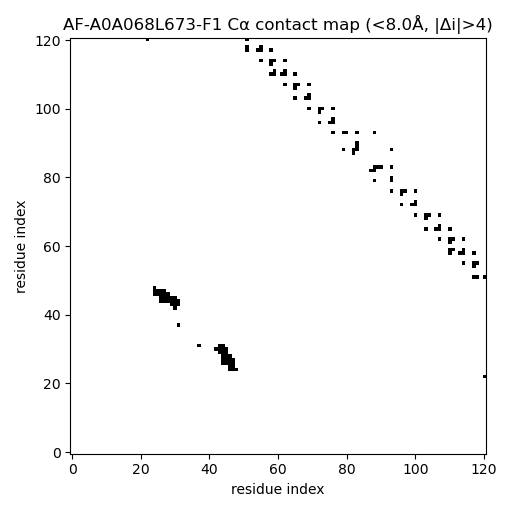A . GLN A 1 100 ? -10.825 5.124 19.697 1.00 97.00 100 GLN A CA 1
ATOM 780 C C . GLN A 1 100 ? -11.142 4.386 18.389 1.00 97.00 100 GLN A C 1
ATOM 782 O O . GLN A 1 100 ? -10.227 4.104 17.615 1.00 97.00 100 GLN A O 1
ATOM 787 N N . VAL A 1 101 ? -12.420 4.094 18.112 1.00 97.75 101 VAL A N 1
ATOM 788 C CA . VAL A 1 101 ? -12.837 3.498 16.831 1.00 97.75 101 VAL A CA 1
ATOM 789 C C . VAL A 1 101 ? -12.499 4.430 15.670 1.00 97.75 101 VAL A C 1
ATOM 791 O O . VAL A 1 101 ? -11.888 3.975 14.708 1.00 97.75 101 VAL A O 1
ATOM 794 N N . ASN A 1 102 ? -12.808 5.724 15.776 1.00 97.88 102 ASN A N 1
ATOM 795 C CA . ASN A 1 102 ? -12.507 6.696 14.719 1.00 97.88 102 ASN A CA 1
ATOM 796 C C . ASN A 1 102 ? -10.997 6.793 14.438 1.00 97.88 102 ASN A C 1
ATOM 798 O O . ASN A 1 102 ? -10.573 6.832 13.282 1.00 97.88 102 ASN A O 1
ATOM 802 N N . VAL A 1 103 ? -10.167 6.775 15.487 1.00 98.12 103 VAL A N 1
ATOM 803 C CA . VAL A 1 103 ? -8.703 6.738 15.343 1.00 98.12 103 VAL A CA 1
ATOM 804 C C . VAL A 1 103 ? -8.250 5.451 14.649 1.00 98.12 103 VAL A C 1
ATOM 806 O O . VAL A 1 103 ? -7.425 5.507 13.737 1.00 98.12 103 VAL A O 1
ATOM 809 N N . ALA A 1 104 ? -8.802 4.295 15.023 1.00 98.00 104 ALA A N 1
ATOM 810 C CA . ALA A 1 104 ? -8.468 3.021 14.388 1.00 98.00 104 ALA A CA 1
ATOM 811 C C . ALA A 1 104 ? -8.920 2.955 12.916 1.00 98.00 104 ALA A C 1
ATOM 813 O O . ALA A 1 104 ? -8.216 2.393 12.079 1.00 98.00 104 ALA A O 1
ATOM 814 N N . GLU A 1 105 ? -10.052 3.568 12.560 1.00 98.06 105 GLU A N 1
ATOM 815 C CA . GLU A 1 105 ? -10.486 3.708 11.163 1.00 98.06 105 GLU A CA 1
ATOM 816 C C . GLU A 1 105 ? -9.497 4.542 10.345 1.00 98.06 105 GLU A C 1
ATOM 818 O O . GLU A 1 105 ? -9.110 4.137 9.245 1.00 98.06 105 GLU A O 1
ATOM 823 N N . ALA A 1 106 ? -9.022 5.657 10.905 1.00 98.31 106 ALA A N 1
ATOM 824 C CA . ALA A 1 106 ? -7.990 6.473 10.275 1.00 98.31 106 ALA A CA 1
ATOM 825 C C . ALA A 1 106 ? -6.672 5.696 10.100 1.00 98.31 106 ALA A C 1
ATOM 827 O O . ALA A 1 106 ? -6.039 5.783 9.047 1.00 98.31 106 ALA A O 1
ATOM 828 N N . GLN A 1 107 ? -6.282 4.881 11.085 1.00 97.81 107 GLN A N 1
ATOM 829 C CA . GLN A 1 107 ? -5.097 4.020 10.995 1.00 97.81 107 GLN A CA 1
ATOM 830 C C . GLN A 1 107 ? -5.230 2.961 9.891 1.00 97.81 107 GLN A C 1
ATOM 832 O O . GLN A 1 107 ? -4.280 2.743 9.139 1.00 97.81 107 GLN A O 1
ATOM 837 N N . VAL A 1 108 ? -6.407 2.345 9.729 1.00 98.19 108 VAL A N 1
ATOM 838 C CA . VAL A 1 108 ? -6.680 1.418 8.616 1.00 98.19 108 VAL A CA 1
ATOM 839 C C . VAL A 1 108 ? -6.588 2.135 7.268 1.00 98.19 108 VAL A C 1
ATOM 841 O O . VAL A 1 108 ? -5.995 1.599 6.331 1.00 98.19 108 VAL A O 1
ATOM 844 N N . ALA A 1 109 ? -7.140 3.345 7.156 1.00 98.06 109 ALA A N 1
ATOM 845 C CA . ALA A 1 109 ? -7.054 4.136 5.930 1.00 98.06 109 ALA A CA 1
ATOM 846 C C . ALA A 1 109 ? -5.596 4.484 5.576 1.00 98.06 109 ALA A C 1
ATOM 848 O O . ALA A 1 109 ? -5.181 4.297 4.431 1.00 98.06 109 ALA A O 1
ATOM 849 N N . ALA A 1 110 ? -4.800 4.905 6.563 1.00 97.75 110 ALA A N 1
ATOM 850 C CA . ALA A 1 110 ? -3.377 5.184 6.387 1.00 97.75 110 ALA A CA 1
ATOM 851 C C . ALA A 1 110 ? -2.589 3.929 5.970 1.00 97.75 110 ALA A C 1
ATOM 853 O O . ALA A 1 110 ? -1.818 3.974 5.012 1.00 97.75 110 ALA A O 1
ATOM 854 N N . ALA A 1 111 ? -2.827 2.785 6.619 1.00 97.00 111 ALA A N 1
ATOM 855 C CA . ALA A 1 111 ? -2.181 1.523 6.260 1.00 97.00 111 ALA A CA 1
ATOM 856 C C . ALA A 1 111 ? -2.570 1.053 4.845 1.00 97.00 111 ALA A C 1
ATOM 858 O O . ALA A 1 111 ? -1.739 0.538 4.100 1.00 97.00 111 ALA A O 1
ATOM 859 N N . LYS A 1 112 ? -3.817 1.289 4.416 1.00 96.69 112 LYS A N 1
ATOM 860 C CA . LYS A 1 112 ? -4.259 0.992 3.045 1.00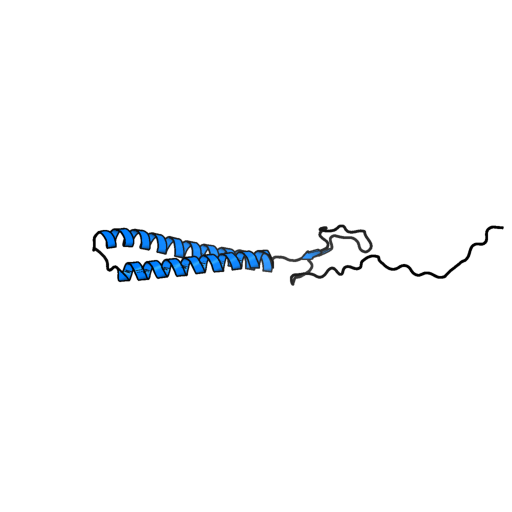 96.69 112 LYS A CA 1
ATOM 861 C C . LYS A 1 112 ? -3.540 1.864 2.010 1.00 96.69 112 LYS A C 1
ATOM 863 O O . LYS A 1 112 ? -3.174 1.368 0.942 1.00 96.69 112 LYS A O 1
ATOM 868 N N . ALA A 1 113 ? -3.308 3.139 2.322 1.00 96.00 113 ALA A N 1
ATOM 869 C CA . ALA A 1 113 ? -2.509 4.020 1.474 1.00 96.00 113 ALA A CA 1
ATOM 870 C C . ALA A 1 113 ? -1.051 3.535 1.377 1.00 96.00 113 ALA A C 1
ATOM 872 O O . ALA A 1 113 ? -0.501 3.483 0.283 1.00 96.00 113 ALA A O 1
ATOM 873 N N . GLN A 1 114 ? -0.460 3.075 2.485 1.00 93.88 114 GLN A N 1
ATOM 874 C CA . GLN A 1 114 ? 0.891 2.498 2.483 1.00 93.88 114 GLN A CA 1
ATOM 875 C C . GLN A 1 114 ? 1.002 1.250 1.596 1.00 93.88 114 GLN A C 1
ATOM 877 O O . GLN A 1 114 ? 1.964 1.132 0.844 1.00 93.88 114 GLN A O 1
ATOM 882 N N . VAL A 1 115 ? 0.009 0.351 1.622 1.00 94.12 115 VAL A N 1
ATOM 883 C CA . VAL A 1 115 ? -0.045 -0.805 0.702 1.00 94.12 115 VAL A CA 1
ATOM 884 C C . VAL A 1 115 ? -0.113 -0.353 -0.754 1.00 94.12 115 VAL A C 1
ATOM 886 O O . VAL A 1 115 ? 0.513 -0.962 -1.615 1.00 94.12 115 VAL A O 1
ATOM 889 N N . THR A 1 116 ? -0.869 0.711 -1.031 1.00 91.88 116 THR A N 1
ATOM 890 C CA . THR A 1 116 ? -1.000 1.249 -2.391 1.00 91.88 116 THR A CA 1
ATOM 891 C C . THR A 1 116 ? 0.334 1.808 -2.878 1.00 91.88 116 THR A C 1
ATOM 893 O O . THR A 1 116 ? 0.754 1.461 -3.975 1.00 91.88 116 THR A O 1
ATOM 896 N N . ASN A 1 117 ? 1.035 2.583 -2.046 1.00 87.62 117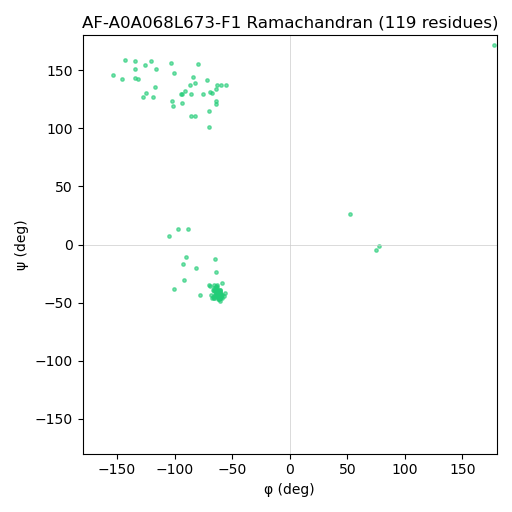 ASN A N 1
ATOM 897 C CA . ASN A 1 117 ? 2.356 3.121 -2.379 1.00 87.62 117 ASN A CA 1
ATOM 898 C C . ASN A 1 117 ? 3.376 1.998 -2.615 1.00 87.62 117 ASN A C 1
ATOM 900 O O . ASN A 1 117 ? 4.011 1.961 -3.660 1.00 87.62 117 ASN A O 1
ATOM 904 N N . ALA A 1 118 ? 3.429 1.004 -1.723 1.00 86.50 118 ALA A N 1
ATOM 905 C CA . ALA A 1 118 ? 4.331 -0.142 -1.857 1.00 86.50 118 ALA A CA 1
ATOM 906 C C . ALA A 1 118 ? 4.030 -1.051 -3.068 1.00 86.50 118 ALA A C 1
ATOM 908 O O . ALA A 1 118 ? 4.821 -1.937 -3.375 1.00 86.50 118 ALA A O 1
ATOM 909 N N . ASN A 1 119 ? 2.874 -0.889 -3.719 1.00 80.88 119 ASN A N 1
ATOM 910 C CA . ASN A 1 119 ? 2.530 -1.594 -4.955 1.00 80.88 119 ASN A CA 1
ATOM 911 C C . ASN A 1 119 ? 2.912 -0.801 -6.216 1.00 80.88 119 ASN A C 1
ATOM 913 O O . ASN A 1 119 ? 2.910 -1.361 -7.310 1.00 80.88 119 ASN A O 1
ATOM 917 N N . VAL A 1 120 ? 3.170 0.501 -6.071 1.00 75.06 120 VAL A N 1
ATOM 918 C CA . VAL A 1 120 ? 3.643 1.384 -7.145 1.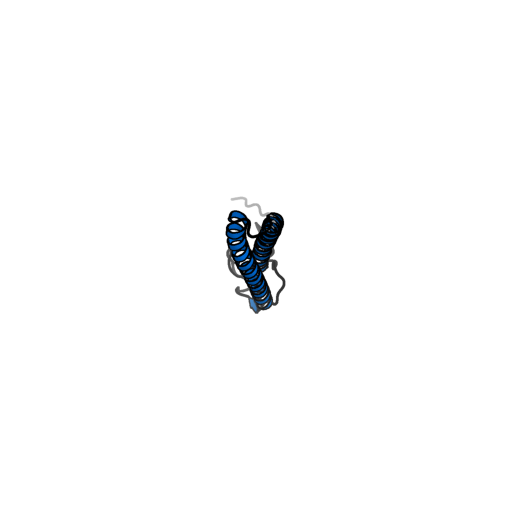00 75.06 120 VAL A CA 1
ATOM 919 C C . VAL A 1 120 ? 5.177 1.434 -7.178 1.00 75.06 120 VAL A C 1
ATOM 921 O O . VAL A 1 120 ? 5.738 1.584 -8.262 1.00 75.06 120 VAL A O 1
ATOM 924 N N . ASP A 1 121 ? 5.828 1.272 -6.021 1.00 60.84 121 ASP A N 1
ATOM 925 C CA . ASP A 1 121 ? 7.291 1.316 -5.837 1.00 60.84 121 ASP A CA 1
ATOM 926 C C . ASP A 1 121 ? 8.039 0.035 -6.272 1.00 60.84 121 ASP A C 1
ATOM 928 O O . ASP A 1 121 ? 9.127 0.168 -6.888 1.00 60.84 121 ASP A O 1
#

Solvent-accessible surface area (backbone atoms only — not comparable to full-atom values): 7378 Å² total; per-residue (Å²): 131,88,85,81,85,89,77,94,80,83,90,74,77,95,73,89,83,84,91,70,81,92,52,92,70,53,77,72,42,75,65,65,64,90,94,60,92,81,58,91,92,57,73,52,65,43,62,56,53,66,66,44,51,52,51,26,52,51,28,46,52,52,25,53,53,32,46,53,53,33,52,53,43,48,57,49,43,58,52,42,57,56,32,42,76,68,71,74,47,59,69,64,62,47,53,54,45,51,51,51,35,54,53,30,51,52,48,28,53,51,28,50,50,47,31,52,51,38,71,74,87

Organism: Acinetobacter baumannii (NCBI:txid470)

InterPro domains:
  IPR006143 RND efflux pump, membrane fusion protein [TIGR01730] (2-120)
  IPR058624 Multidrug resistance protein MdtA-like, alpha-helical hairpin domain [PF25876] (55-120)

Secondary structure (DSSP, 8-state):
---PPP-------S-------SS---EEEE-S-TT----TT---EEE--HHHHHHHHHHHHHHHHHHHHHHHHHHHHHHHHHHHHTT-S-HHHHHHHHHHHHHHHHHHHHHHHHHHHHHH-

Mean predicted aligned error: 9.49 Å

Nearest PDB structures (foldseek):
  2f1m-assembly1_B  TM=8.547E-01  e=1.370E-07  Escherichia coli
  2f1m-assembly2_C  TM=9.051E-01  e=3.405E-07  Escherichia coli
  2f1m-assembly1_A  TM=9.484E-01  e=7.429E-07  Escherichia coli
  2f1m-assembly2_D  TM=9.063E-01  e=4.713E-07  Escherichia coli
  5ng5-assembly1_B  TM=8.057E-01  e=1.097E-06  Escherichia coli

Sequence (121 aa):
VEQSVELSGRTSAYQISEVRPQTSGVILKRLFAEGSYVREGQALYELDSRTNRATLENAKASLLQQQANLASLRTKLNRYKQLVSSNAVSKQEYDDLLGQVNVAEAQVAAAKAQVTNANVD

Radius of gyration: 29.76 Å; Cα contacts (8 Å, |Δi|>4): 75; chains: 1; bounding box: 53×30×103 Å

Foldseek 3Di:
DDDDDDDDDDDDDPDDDDDDDPDDFDFPDAPDDPPDDDDPPDDGTDGDCPVLVVQLVVLVVQLVVLVVVLVVLVVVLVVVVVCVVVVNDDPVVSVVSVVVNVVSVVSNVVSVVSSVVSVVD